Protein AF-A0A2M7E5Z2-F1 (afdb_monomer)

pLDDT: mean 96.19, std 1.9, range [87.88, 98.25]

Radius of gyration: 10.63 Å; Cα contacts (8 Å, |Δi|>4): 83; chains: 1; bounding box: 24×17×28 Å

Nearest PDB structures (foldseek):
  4e4t-assembly1_B  TM=6.112E-01  e=1.478E+00  Burkholderia ambifaria MC40-6
  2z04-assembly1_A  TM=5.566E-01  e=3.590E+00  Aquifex aeolicus
  8r2j-assembly2_B  TM=6.313E-01  e=6.19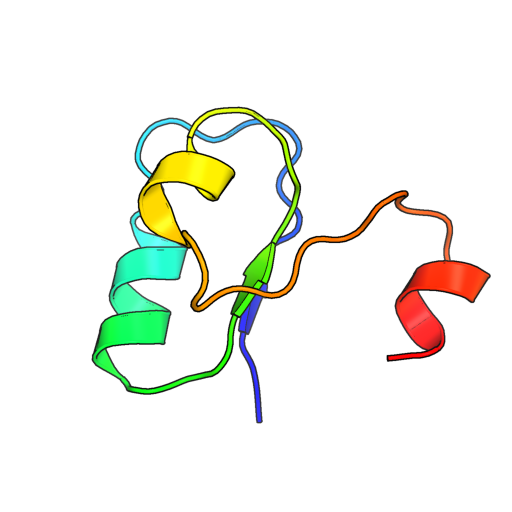8E+00  Streptomyces swartbergensis
  2z04-assembly1_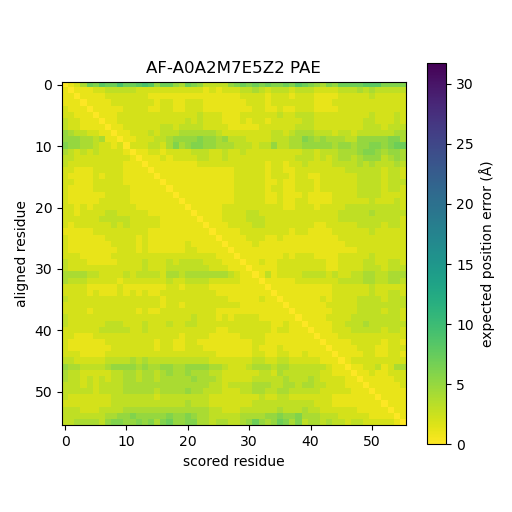B  TM=5.824E-01  e=5.789E+00  Aquifex aeolicus

Structure (mmCIF, N/CA/C/O backbone):
data_AF-A0A2M7E5Z2-F1
#
_entry.id   AF-A0A2M7E5Z2-F1
#
loop_
_atom_site.group_PDB
_atom_site.id
_atom_site.type_symbol
_atom_site.label_atom_id
_atom_site.label_alt_id
_atom_site.label_comp_id
_atom_site.label_asym_id
_atom_site.label_entity_id
_atom_site.label_seq_id
_atom_site.pdbx_PDB_ins_code
_atom_site.Cartn_x
_atom_site.Cartn_y
_atom_site.Cartn_z
_atom_site.occupancy
_atom_site.B_iso_or_equiv
_atom_site.auth_seq_id
_atom_site.auth_comp_id
_atom_site.auth_asym_id
_atom_site.auth_atom_id
_atom_site.pdbx_PDB_model_num
ATOM 1 N N . GLU A 1 1 ? -16.272 0.290 -1.245 1.00 87.88 1 GLU A N 1
ATOM 2 C CA . GLU A 1 1 ? -15.315 1.407 -1.408 1.00 87.88 1 GLU A CA 1
ATOM 3 C C . GLU A 1 1 ? -14.049 1.073 -0.635 1.00 87.88 1 GLU A C 1
ATOM 5 O O . GLU A 1 1 ? -14.172 0.579 0.482 1.00 87.88 1 GLU A O 1
ATOM 10 N N . ALA A 1 2 ? -12.877 1.302 -1.223 1.00 95.81 2 ALA A N 1
ATOM 11 C CA . ALA A 1 2 ? -11.568 0.995 -0.644 1.00 95.81 2 ALA A CA 1
ATOM 12 C C . ALA A 1 2 ? -10.590 2.151 -0.908 1.00 95.81 2 ALA A C 1
ATOM 14 O O . ALA A 1 2 ? -10.855 2.996 -1.766 1.00 95.81 2 ALA A O 1
ATOM 15 N N . PHE A 1 3 ? -9.484 2.193 -0.169 1.00 97.88 3 PHE A N 1
ATOM 16 C CA . PHE A 1 3 ? -8.423 3.182 -0.344 1.00 97.88 3 PHE A CA 1
ATOM 17 C C . PHE A 1 3 ? -7.227 2.557 -1.072 1.00 97.88 3 PHE A C 1
ATOM 19 O O . PHE A 1 3 ? -6.668 1.558 -0.620 1.00 97.88 3 PHE A O 1
ATOM 26 N N . LEU A 1 4 ? -6.846 3.142 -2.208 1.00 97.19 4 LEU A N 1
ATOM 27 C CA . LEU A 1 4 ? -5.751 2.676 -3.056 1.00 97.19 4 LEU A CA 1
ATOM 28 C C . LEU A 1 4 ? -4.531 3.583 -2.873 1.00 97.19 4 LEU A C 1
ATOM 30 O O . LEU A 1 4 ? -4.593 4.773 -3.182 1.00 97.19 4 LEU A O 1
ATOM 34 N N . PHE A 1 5 ? -3.425 3.021 -2.385 1.00 97.00 5 PHE A N 1
ATOM 35 C CA . PHE A 1 5 ? -2.195 3.761 -2.108 1.00 97.00 5 PHE A CA 1
ATOM 36 C C . PHE A 1 5 ? -0.915 2.941 -2.398 1.00 97.00 5 PHE A C 1
ATOM 38 O O . PHE A 1 5 ? -0.167 2.587 -1.484 1.00 97.00 5 PHE A O 1
ATOM 45 N N . PRO A 1 6 ? -0.623 2.632 -3.677 1.00 95.31 6 PRO A N 1
ATOM 46 C CA . PRO A 1 6 ? 0.535 1.839 -4.096 1.00 95.31 6 PRO A CA 1
ATOM 47 C C . PRO A 1 6 ? 1.830 2.676 -4.181 1.00 95.31 6 PRO A C 1
ATOM 49 O O . PRO A 1 6 ? 2.527 2.657 -5.194 1.00 95.31 6 PRO A O 1
ATOM 52 N N . SER A 1 7 ? 2.163 3.451 -3.142 1.00 95.88 7 SER A N 1
ATOM 53 C CA . SER A 1 7 ? 3.368 4.299 -3.168 1.00 95.88 7 SER A CA 1
ATOM 54 C C . SER A 1 7 ? 4.650 3.461 -3.225 1.00 95.88 7 SER A C 1
ATOM 56 O O . SER A 1 7 ? 4.808 2.524 -2.449 1.00 95.88 7 SER A O 1
ATOM 58 N N . LEU A 1 8 ? 5.600 3.812 -4.096 1.00 95.44 8 LEU A N 1
ATOM 59 C CA . LEU A 1 8 ? 6.907 3.136 -4.173 1.00 95.44 8 LEU A CA 1
ATOM 60 C C . LEU A 1 8 ? 7.861 3.537 -3.043 1.00 95.44 8 LEU A C 1
ATOM 62 O O . LEU A 1 8 ? 8.807 2.813 -2.742 1.00 95.44 8 LEU A O 1
ATOM 66 N N . ALA A 1 9 ? 7.629 4.704 -2.449 1.00 95.25 9 ALA A N 1
ATOM 67 C CA . ALA A 1 9 ? 8.418 5.215 -1.348 1.00 95.25 9 ALA A CA 1
ATOM 68 C C . ALA A 1 9 ? 7.517 5.987 -0.393 1.00 95.25 9 ALA A C 1
ATOM 70 O O . ALA A 1 9 ? 6.849 6.951 -0.774 1.00 95.25 9 ALA A O 1
ATOM 71 N N . GLU A 1 10 ? 7.502 5.557 0.855 1.00 93.88 10 GLU A N 1
ATOM 72 C CA . GLU A 1 10 ? 6.734 6.179 1.914 1.00 93.88 10 GLU A CA 1
ATOM 73 C C . GLU A 1 10 ? 7.560 6.124 3.219 1.00 93.88 10 GLU A C 1
ATOM 75 O O . GLU A 1 10 ? 8.319 5.183 3.450 1.00 93.88 10 GLU A O 1
ATOM 80 N N . GLY A 1 11 ? 7.492 7.186 4.031 1.00 93.75 11 GLY A N 1
ATOM 81 C CA . GLY A 1 11 ? 8.113 7.227 5.356 1.00 93.75 11 GLY A CA 1
ATOM 82 C C . GLY A 1 11 ? 7.280 6.623 6.500 1.00 93.75 11 GLY A C 1
ATOM 83 O O . GLY A 1 11 ? 7.729 5.678 7.139 1.00 93.75 11 GLY A O 1
ATOM 84 N N . PHE A 1 12 ? 6.119 7.205 6.825 1.00 94.38 12 PHE A N 1
ATOM 85 C CA . PHE A 1 12 ? 5.325 6.836 8.008 1.00 94.38 12 PHE A CA 1
ATOM 86 C C . PHE A 1 12 ? 4.023 6.054 7.747 1.00 94.38 12 PHE A C 1
ATOM 88 O O . PHE A 1 12 ? 3.602 5.276 8.593 1.00 94.38 12 PHE A O 1
ATOM 95 N N . GLY A 1 13 ? 3.349 6.278 6.623 1.00 95.62 13 GLY A N 1
ATOM 96 C CA . GLY A 1 13 ? 2.117 5.581 6.247 1.00 95.62 13 GLY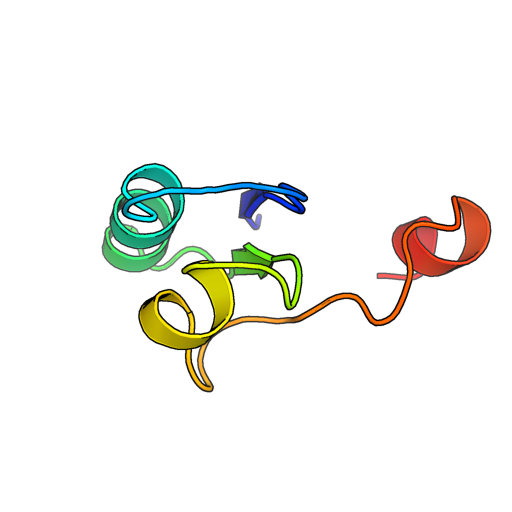 A CA 1
ATOM 97 C C . GLY A 1 13 ? 0.848 6.230 6.800 1.00 95.62 13 GLY A C 1
ATOM 98 O O . GLY A 1 13 ? -0.194 5.583 6.871 1.00 95.62 13 GLY A O 1
ATOM 99 N N . MET A 1 14 ? 0.904 7.518 7.160 1.00 96.94 14 MET A N 1
ATOM 100 C CA . MET A 1 14 ? -0.228 8.257 7.743 1.00 96.94 14 MET A CA 1
ATOM 101 C C . MET A 1 14 ? -1.540 8.135 6.941 1.00 96.94 14 MET A C 1
ATOM 103 O O . MET A 1 14 ? -2.572 7.886 7.565 1.00 96.94 14 MET A O 1
ATOM 107 N N . PRO A 1 15 ? -1.536 8.226 5.590 1.00 96.81 15 PRO A N 1
ATOM 108 C CA . PRO A 1 15 ? -2.764 8.062 4.807 1.00 96.81 15 PRO A CA 1
ATOM 109 C C . PRO A 1 15 ? -3.408 6.678 4.974 1.00 96.81 15 PRO A C 1
ATOM 111 O O . PRO A 1 15 ? -4.630 6.551 4.985 1.00 96.81 15 PRO A O 1
ATOM 114 N N . VAL A 1 16 ? -2.588 5.635 5.137 1.00 97.56 16 VAL A N 1
ATOM 115 C CA . VAL A 1 16 ? -3.054 4.256 5.334 1.00 97.56 16 VAL A CA 1
ATOM 116 C C . VAL A 1 16 ? -3.671 4.093 6.719 1.00 97.56 16 VAL A C 1
ATOM 118 O O . VAL A 1 16 ? -4.769 3.553 6.830 1.00 97.56 16 VAL A O 1
ATOM 121 N N . ILE A 1 17 ? -3.013 4.619 7.760 1.00 97.00 17 ILE A N 1
ATOM 122 C CA . ILE A 1 17 ? -3.530 4.597 9.138 1.00 97.00 17 ILE A CA 1
ATOM 123 C C . ILE A 1 17 ? -4.897 5.281 9.208 1.00 97.00 17 ILE A C 1
ATOM 125 O O . ILE A 1 17 ? -5.826 4.748 9.815 1.00 97.00 17 ILE A O 1
ATOM 129 N N . GLU A 1 18 ? -5.041 6.443 8.570 1.00 98.06 18 GLU A N 1
ATOM 130 C CA . GLU A 1 18 ? -6.309 7.170 8.532 1.00 98.06 18 GLU A CA 1
ATOM 131 C C . GLU A 1 18 ? -7.408 6.348 7.843 1.00 98.06 18 GLU A C 1
ATOM 133 O O . GLU A 1 18 ? -8.491 6.173 8.407 1.00 98.06 18 GLU A O 1
ATOM 138 N N . ALA A 1 19 ? -7.121 5.768 6.673 1.00 98.06 19 ALA A N 1
ATOM 139 C CA . ALA A 1 19 ? -8.071 4.918 5.957 1.00 98.06 19 ALA A CA 1
ATOM 140 C C . ALA A 1 19 ? -8.508 3.696 6.789 1.00 98.06 19 ALA A C 1
ATOM 142 O O . ALA A 1 19 ? -9.707 3.410 6.892 1.00 98.06 19 ALA A O 1
ATOM 143 N N . MET A 1 20 ? -7.556 3.016 7.434 1.00 96.88 20 MET A N 1
ATOM 144 C CA . MET A 1 20 ? -7.829 1.876 8.313 1.00 96.88 20 MET A CA 1
ATOM 145 C C . MET A 1 20 ? -8.643 2.283 9.548 1.00 96.88 20 MET A C 1
ATOM 147 O O . MET A 1 20 ? -9.552 1.554 9.942 1.00 96.88 20 MET A O 1
ATOM 151 N N . ASN A 1 21 ? -8.393 3.465 10.125 1.00 97.56 21 ASN A N 1
ATOM 152 C CA . ASN A 1 21 ? -9.168 3.997 11.250 1.00 97.56 21 ASN A CA 1
ATOM 153 C C . ASN A 1 21 ? -10.643 4.253 10.882 1.00 97.56 21 ASN A C 1
ATOM 155 O O . ASN A 1 21 ? -11.530 4.092 11.717 1.00 97.56 21 ASN A O 1
ATOM 159 N N . PHE A 1 22 ? -10.928 4.580 9.618 1.00 97.31 22 PHE A N 1
ATOM 160 C CA . PHE A 1 22 ? -12.296 4.650 9.087 1.00 97.31 22 PHE A CA 1
ATOM 161 C C . PHE A 1 22 ? -12.870 3.287 8.658 1.00 97.31 22 PHE A C 1
ATOM 163 O O . PHE A 1 22 ? -13.951 3.233 8.065 1.00 97.31 22 PHE A O 1
ATOM 170 N N . GLY A 1 23 ? -12.164 2.185 8.929 1.00 96.75 23 GLY A N 1
ATOM 171 C CA . GLY A 1 23 ? -12.579 0.831 8.566 1.00 96.75 23 GLY A CA 1
ATOM 172 C C . GLY A 1 23 ? -12.587 0.576 7.058 1.00 96.75 23 GLY A C 1
ATOM 173 O O . GLY A 1 23 ? -13.321 -0.296 6.589 1.00 96.75 23 GLY A O 1
ATOM 174 N N . LYS A 1 24 ? -11.829 1.354 6.275 1.00 97.62 24 LYS A N 1
ATOM 175 C CA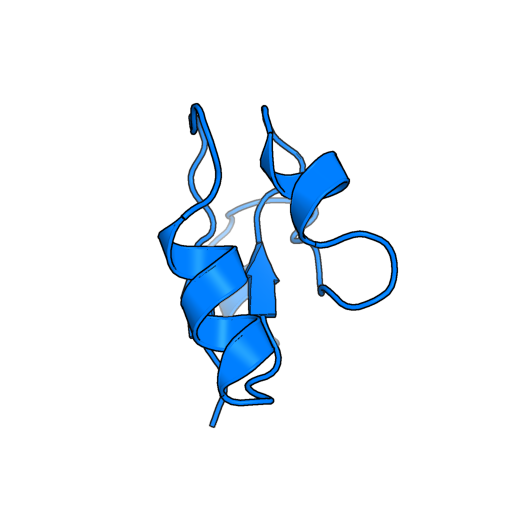 . LYS A 1 24 ? -11.738 1.165 4.825 1.00 97.62 24 LYS A CA 1
ATOM 176 C C . LYS A 1 24 ? -10.697 0.082 4.513 1.00 97.62 24 LYS A C 1
ATOM 178 O O . LYS A 1 24 ? -9.586 0.163 5.034 1.00 97.62 24 LYS A O 1
ATOM 183 N N . PRO A 1 25 ? -11.010 -0.895 3.641 1.00 97.62 25 PRO A N 1
ATOM 184 C CA . PRO A 1 25 ? -9.997 -1.783 3.078 1.00 97.62 25 PRO A CA 1
ATOM 185 C C . PRO A 1 25 ? -8.919 -0.968 2.361 1.00 97.62 25 PRO A C 1
ATOM 187 O O . PRO A 1 25 ? -9.242 0.028 1.703 1.00 97.62 25 PRO A O 1
ATOM 190 N N . VAL A 1 26 ? -7.664 -1.399 2.464 1.00 98.25 26 VAL A N 1
ATOM 191 C CA . VAL A 1 26 ? -6.515 -0.697 1.880 1.00 98.25 26 VAL A CA 1
ATOM 192 C C . VAL A 1 26 ? -5.761 -1.590 0.897 1.00 98.25 26 VAL A C 1
ATOM 194 O O . VAL A 1 26 ? -5.538 -2.771 1.159 1.00 98.25 26 VAL A O 1
ATOM 197 N N . PHE A 1 27 ? -5.378 -1.009 -0.237 1.00 98.25 27 PHE A N 1
ATOM 198 C CA . PHE A 1 27 ? -4.594 -1.644 -1.295 1.00 98.25 27 PHE A CA 1
ATOM 199 C C . PHE A 1 27 ? -3.262 -0.903 -1.424 1.00 98.25 27 PHE A C 1
ATOM 201 O O . PHE A 1 27 ? -3.245 0.275 -1.788 1.00 98.25 27 PHE A O 1
ATOM 208 N N . LEU A 1 28 ? -2.156 -1.566 -1.100 1.00 98.19 28 LEU A N 1
ATOM 209 C CA . LEU A 1 28 ? -0.850 -0.948 -0.863 1.00 98.19 28 LEU A CA 1
ATOM 210 C C . LEU A 1 28 ? 0.249 -1.558 -1.742 1.00 98.19 28 LEU A C 1
ATOM 212 O O . LEU A 1 28 ? 0.076 -2.608 -2.363 1.00 98.19 28 LEU A O 1
ATOM 216 N N . SER A 1 29 ? 1.412 -0.905 -1.771 1.00 97.25 29 SER A N 1
ATOM 217 C CA . SER A 1 29 ? 2.645 -1.527 -2.264 1.00 97.25 29 SER A CA 1
ATOM 218 C C . SER A 1 29 ? 3.325 -2.333 -1.157 1.00 97.25 29 SER A C 1
ATOM 220 O O . SER A 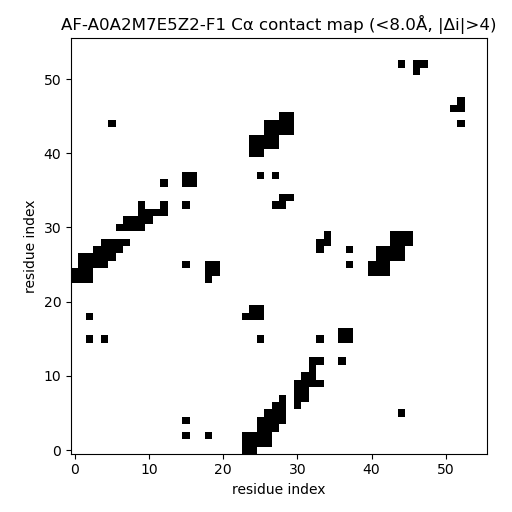1 29 ? 3.107 -2.097 0.032 1.00 97.25 29 SER A O 1
ATOM 222 N N . LYS A 1 30 ? 4.222 -3.240 -1.551 1.00 96.50 30 LYS A N 1
ATOM 223 C CA . LYS A 1 30 ? 5.107 -3.970 -0.628 1.00 96.50 30 LYS A CA 1
ATOM 224 C C . LYS A 1 30 ? 6.369 -3.195 -0.241 1.00 96.50 30 LYS A C 1
ATOM 226 O O . LYS A 1 30 ? 7.313 -3.788 0.274 1.00 96.50 30 LYS A O 1
ATOM 231 N N . PHE A 1 31 ? 6.439 -1.905 -0.557 1.00 96.00 31 PHE A N 1
ATOM 232 C CA . PHE A 1 31 ? 7.667 -1.135 -0.426 1.00 96.00 31 PHE A CA 1
ATOM 233 C C . PHE A 1 31 ? 7.671 -0.247 0.810 1.00 96.00 31 PHE A C 1
ATOM 235 O O . PHE A 1 31 ? 6.648 0.299 1.226 1.00 96.00 31 PHE A O 1
ATOM 242 N N . THR A 1 32 ? 8.879 -0.024 1.328 1.00 95.31 32 THR A N 1
ATOM 243 C CA . THR A 1 32 ? 9.156 0.883 2.449 1.00 95.31 32 THR A CA 1
ATOM 244 C C . THR A 1 32 ? 8.324 0.546 3.683 1.00 95.31 32 THR A C 1
ATOM 246 O O . THR A 1 32 ? 8.342 -0.609 4.073 1.00 95.31 32 THR A O 1
ATOM 249 N N . SER A 1 33 ? 7.639 1.521 4.282 1.00 96.00 33 SER A N 1
ATOM 250 C CA . SER A 1 33 ? 6.896 1.408 5.543 1.00 96.00 33 SER A CA 1
ATOM 251 C C . SER A 1 33 ? 5.517 0.741 5.419 1.00 96.00 33 SER A C 1
ATOM 253 O O . SER A 1 33 ? 4.861 0.467 6.423 1.00 96.00 33 SER A O 1
ATOM 255 N N . LEU A 1 34 ? 5.005 0.537 4.201 1.00 97.56 34 LEU A N 1
ATOM 256 C CA . LEU A 1 34 ? 3.616 0.111 3.993 1.00 97.56 34 LEU A CA 1
ATOM 257 C C . LEU A 1 34 ? 3.309 -1.329 4.456 1.00 97.56 34 LEU A C 1
ATOM 259 O O . LEU A 1 3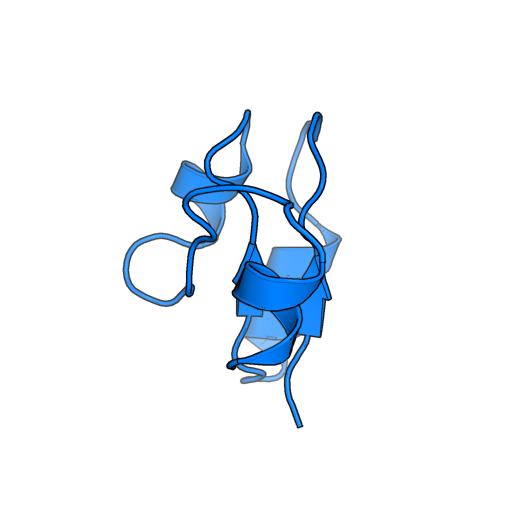4 ? 2.202 -1.551 4.962 1.00 97.56 34 LEU A O 1
ATOM 263 N N . PRO A 1 35 ? 4.221 -2.313 4.328 1.00 97.31 35 PRO A N 1
ATOM 264 C CA . PRO A 1 35 ? 4.052 -3.633 4.936 1.00 97.31 35 PRO A CA 1
ATOM 265 C C . PRO A 1 35 ? 3.869 -3.580 6.456 1.00 97.31 35 PRO A C 1
ATOM 267 O O . PRO A 1 35 ? 3.004 -4.266 6.996 1.00 97.31 35 PRO A O 1
ATOM 270 N N . GLU A 1 36 ? 4.636 -2.737 7.147 1.00 97.25 36 GLU A N 1
ATOM 271 C CA . GLU A 1 36 ? 4.587 -2.600 8.603 1.00 97.25 36 GLU A CA 1
ATOM 272 C C . GLU A 1 36 ? 3.291 -1.940 9.084 1.00 97.25 36 GLU A C 1
ATOM 274 O O . GLU A 1 36 ? 2.783 -2.287 10.149 1.00 97.25 36 GLU A O 1
ATOM 279 N N . ILE A 1 37 ? 2.749 -1.000 8.304 1.00 96.75 37 ILE A N 1
ATOM 280 C CA . ILE A 1 37 ? 1.516 -0.280 8.647 1.00 96.75 37 ILE A CA 1
ATOM 281 C C . ILE A 1 37 ? 0.262 -1.084 8.294 1.00 96.75 37 ILE A C 1
ATOM 283 O O . ILE A 1 37 ? -0.669 -1.152 9.095 1.00 96.75 37 ILE A O 1
ATOM 287 N N . GLY A 1 38 ? 0.217 -1.679 7.099 1.00 96.50 38 GLY A N 1
ATOM 288 C CA . GLY A 1 38 ? -0.955 -2.422 6.631 1.00 96.50 38 GLY A CA 1
ATOM 289 C C . GLY A 1 38 ? -1.089 -3.818 7.248 1.00 96.50 38 GLY A C 1
ATOM 290 O O . GLY A 1 38 ? -2.212 -4.270 7.496 1.00 96.50 38 GLY A O 1
ATOM 291 N N . GLY A 1 39 ? 0.040 -4.483 7.525 1.00 96.88 39 GLY A N 1
ATOM 292 C CA . GLY A 1 39 ? 0.092 -5.856 8.025 1.00 96.88 39 GLY A CA 1
ATOM 293 C C . GLY A 1 39 ? -0.835 -6.809 7.261 1.00 96.88 39 GLY A C 1
ATOM 294 O O . GLY A 1 39 ? -1.120 -6.630 6.081 1.00 96.88 39 GLY A O 1
ATOM 295 N N . ASP A 1 40 ? -1.399 -7.791 7.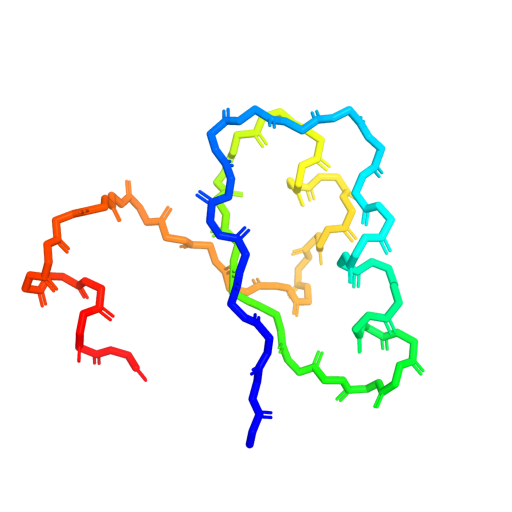960 1.00 97.06 40 ASP A N 1
ATOM 296 C CA . ASP A 1 40 ? -2.318 -8.773 7.360 1.00 97.06 40 ASP A CA 1
ATOM 297 C C . ASP A 1 40 ? -3.700 -8.194 6.990 1.00 97.06 40 ASP A C 1
ATOM 299 O O . ASP A 1 40 ? -4.556 -8.900 6.459 1.00 97.06 40 ASP A O 1
ATOM 303 N N . SER A 1 41 ? -3.951 -6.916 7.299 1.00 96.06 41 SER A N 1
ATOM 304 C CA . SER A 1 41 ? -5.230 -6.243 7.028 1.00 96.06 41 SER A CA 1
ATOM 305 C C . SER A 1 41 ? -5.258 -5.522 5.677 1.00 96.06 41 SER A C 1
ATOM 307 O O . SER A 1 41 ? -6.307 -5.012 5.277 1.00 96.06 41 SER A O 1
ATOM 309 N N . ALA A 1 42 ? -4.122 -5.465 4.978 1.00 97.75 42 ALA A N 1
ATOM 310 C CA . ALA A 1 42 ? -3.973 -4.809 3.689 1.00 97.75 42 ALA A CA 1
ATOM 311 C C . ALA A 1 42 ? -3.846 -5.820 2.544 1.00 97.75 42 ALA A C 1
ATOM 313 O O . ALA A 1 42 ? -3.250 -6.888 2.687 1.00 97.75 42 ALA A O 1
ATOM 314 N N . PHE A 1 43 ? -4.359 -5.448 1.372 1.00 98.00 43 PHE A N 1
ATOM 315 C CA . PHE A 1 43 ? -3.975 -6.103 0.127 1.00 98.00 43 PHE A CA 1
ATOM 316 C C . PHE A 1 43 ? -2.683 -5.472 -0.396 1.00 98.00 43 PHE A C 1
ATOM 318 O O . PHE A 1 43 ? -2.541 -4.249 -0.380 1.00 98.00 43 PHE A O 1
ATOM 325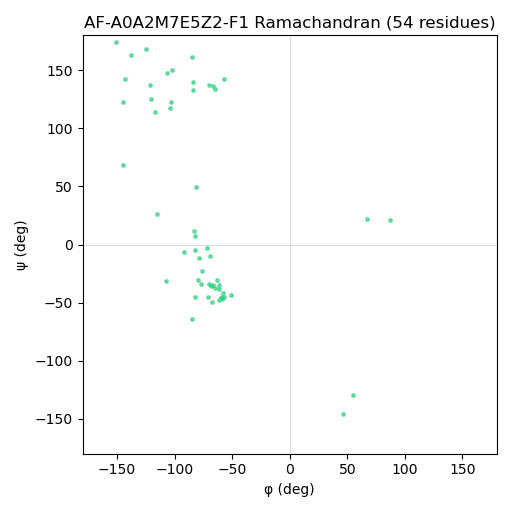 N N . TYR A 1 44 ? -1.771 -6.291 -0.915 1.00 97.94 44 TYR A N 1
ATOM 326 C CA . TYR A 1 44 ? -0.505 -5.830 -1.473 1.00 97.94 44 TYR A CA 1
ATOM 327 C C . TYR A 1 44 ? -0.369 -6.231 -2.935 1.00 97.94 44 TYR A C 1
ATOM 329 O O . TYR A 1 44 ? -0.422 -7.417 -3.258 1.00 97.94 44 TYR A O 1
ATOM 337 N N . PHE A 1 45 ? -0.126 -5.256 -3.809 1.00 97.38 45 PHE A N 1
ATOM 338 C CA . PHE A 1 45 ? 0.162 -5.547 -5.212 1.00 97.38 45 PHE A CA 1
ATOM 339 C C . PHE A 1 45 ? 1.539 -6.200 -5.373 1.00 97.38 45 PHE A C 1
ATOM 341 O O . PHE A 1 45 ? 2.523 -5.764 -4.772 1.00 97.38 45 PHE A O 1
ATOM 348 N N . GLU A 1 46 ? 1.606 -7.232 -6.217 1.00 94.88 46 GLU A N 1
ATOM 349 C CA . GLU A 1 46 ? 2.862 -7.903 -6.582 1.00 94.88 46 GLU A CA 1
ATOM 350 C C . GLU A 1 46 ? 3.652 -7.133 -7.651 1.00 94.88 46 GLU A C 1
ATOM 352 O O . GLU A 1 46 ? 4.880 -7.190 -7.681 1.00 94.88 46 GLU A O 1
ATOM 357 N N . ASN A 1 47 ? 2.954 -6.414 -8.532 1.00 94.25 47 ASN A N 1
ATOM 358 C CA . ASN A 1 47 ? 3.520 -5.532 -9.550 1.00 94.25 47 ASN A CA 1
ATOM 359 C C . ASN A 1 47 ? 2.543 -4.379 -9.857 1.00 94.25 47 ASN A C 1
ATOM 361 O O . ASN A 1 47 ? 1.423 -4.360 -9.346 1.00 94.25 47 ASN A O 1
ATOM 365 N N . PHE A 1 48 ? 2.982 -3.423 -10.679 1.00 94.81 48 PHE A N 1
ATOM 366 C CA . PHE A 1 48 ? 2.192 -2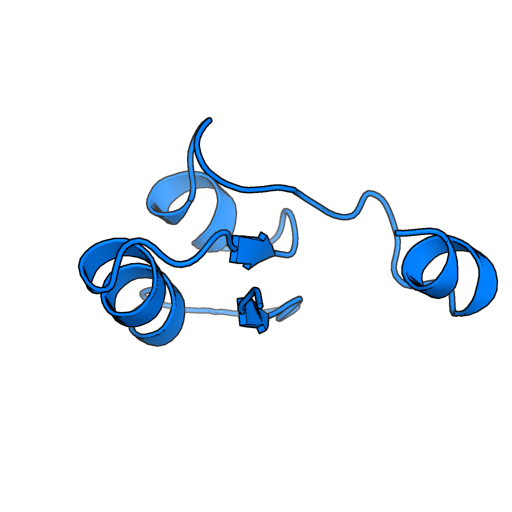.244 -11.063 1.00 94.81 48 PHE A CA 1
ATOM 367 C C . PHE A 1 48 ? 1.864 -2.202 -12.555 1.00 94.81 48 PHE A C 1
ATOM 369 O O . PHE A 1 48 ? 1.681 -1.118 -13.109 1.00 94.81 48 PHE A O 1
ATOM 376 N N . ASP A 1 49 ? 1.814 -3.364 -13.209 1.00 96.50 49 ASP A N 1
ATOM 377 C CA . ASP A 1 49 ? 1.319 -3.444 -14.579 1.00 96.50 49 ASP A CA 1
ATOM 378 C C . ASP A 1 49 ? -0.181 -3.108 -14.594 1.00 96.50 49 ASP A C 1
ATOM 380 O O . ASP A 1 49 ? -0.947 -3.553 -13.732 1.00 96.50 49 ASP A O 1
ATOM 384 N N . GLU A 1 50 ? -0.605 -2.305 -15.570 1.00 95.19 50 GLU A N 1
ATOM 385 C CA . GLU A 1 50 ? -1.976 -1.789 -15.655 1.00 95.19 50 GLU A CA 1
ATOM 386 C C . GLU A 1 50 ? -3.000 -2.927 -15.735 1.00 95.19 50 GLU A C 1
ATOM 388 O O . GLU A 1 50 ? -3.974 -2.949 -14.973 1.00 95.19 50 GLU A O 1
ATOM 393 N N . GLU A 1 51 ? -2.753 -3.918 -16.600 1.00 96.94 51 GLU A N 1
ATOM 394 C CA . GLU A 1 51 ? -3.649 -5.063 -16.746 1.00 96.94 51 GLU A CA 1
ATOM 395 C C . GLU A 1 51 ? -3.771 -5.860 -15.443 1.00 96.94 51 GLU A C 1
ATOM 397 O O . GLU A 1 51 ? -4.867 -6.298 -15.096 1.00 96.94 51 GLU A O 1
ATOM 402 N N . TYR A 1 52 ? -2.675 -6.017 -14.696 1.00 95.50 52 TYR A N 1
ATOM 403 C CA . TYR A 1 52 ? -2.685 -6.729 -13.419 1.00 95.50 52 TYR A CA 1
ATOM 404 C C . TYR A 1 52 ? -3.485 -5.971 -12.357 1.00 95.50 52 TYR A C 1
ATOM 406 O O . TYR A 1 52 ? -4.349 -6.557 -11.705 1.00 95.50 52 TYR A O 1
ATOM 414 N N . MET A 1 53 ? -3.230 -4.672 -12.187 1.00 94.88 53 MET A N 1
ATOM 415 C CA . MET A 1 53 ? -3.898 -3.876 -11.155 1.00 94.88 53 MET A CA 1
ATOM 416 C C . MET A 1 53 ? -5.396 -3.708 -11.419 1.00 94.88 53 MET A C 1
ATOM 418 O O . MET A 1 53 ? -6.177 -3.705 -10.472 1.00 94.88 53 MET A O 1
ATOM 422 N N . SER A 1 54 ? -5.802 -3.597 -12.689 1.00 94.56 54 SER A N 1
ATOM 423 C CA . SER A 1 54 ? -7.211 -3.426 -13.077 1.00 94.56 54 SER A CA 1
ATOM 424 C C . SER A 1 54 ? -8.093 -4.661 -12.835 1.00 94.56 54 SER A C 1
ATOM 426 O O . SER A 1 54 ? -9.315 -4.573 -12.953 1.00 94.56 54 SER A O 1
ATOM 428 N N . ALA A 1 55 ? -7.495 -5.810 -12.500 1.00 93.44 55 ALA A N 1
ATOM 429 C CA . ALA A 1 55 ? -8.203 -7.066 -12.268 1.00 93.44 55 ALA A CA 1
ATOM 430 C C . ALA A 1 55 ? -8.809 -7.207 -10.853 1.00 93.44 55 ALA A C 1
ATOM 432 O O . ALA A 1 55 ? -9.490 -8.204 -10.593 1.00 93.44 55 ALA A O 1
ATOM 433 N N . PHE A 1 56 ? -8.556 -6.249 -9.955 1.00 89.81 56 PHE A N 1
ATOM 434 C CA . PHE A 1 56 ? -9.015 -6.231 -8.559 1.00 89.81 56 PHE A CA 1
ATOM 435 C C . PHE A 1 56 ? -10.036 -5.114 -8.317 1.00 89.81 56 PHE A C 1
ATOM 437 O O . PHE A 1 56 ? -10.975 -5.353 -7.520 1.00 89.81 56 PHE A O 1
#

Foldseek 3Di:
DAAEEADQDDAACVVVLVCVVVVHAYEYEPHDCCCVSCPPRHHYDPDDDPVRVVVD

Secondary structure (DSSP, 8-state):
--EEE--SS-SS-HHHHHHHHTT--EEE-SSTTHHHHHGGGEEE-S---HHHHTT-

Solvent-accessible surface area (backbone atoms only — not comparable to full-atom values): 3431 Å² total; per-residue (Å²): 131,67,48,81,54,66,48,79,71,53,81,79,44,64,73,56,54,54,40,48,74,72,69,34,50,39,37,28,25,74,32,68,33,38,48,77,67,40,46,94,73,35,47,63,53,93,66,85,51,67,76,66,57,72,74,114

Mean predicted aligned error: 2.18 Å

Sequence (56 aa):
EAFLFPSLAEGFGMPVIEAMNFGKPVFLSKFTSLPEIGGDSAFYFENFDEEYMSAF